Protein AF-A0A1I0CNX0-F1 (afdb_monomer)

Solvent-accessible surface area (backbone atoms only — not comparable to full-atom values): 5399 Å² total; per-residue (Å²): 133,87,77,92,63,84,70,52,62,67,57,51,38,56,54,51,50,54,43,48,54,50,20,65,74,37,65,91,50,22,66,67,36,56,69,67,53,70,44,52,74,89,47,98,73,54,70,66,62,52,50,52,50,53,50,44,53,51,18,59,75,71,67,35,65,66,59,38,51,52,54,48,54,53,50,42,54,51,42,59,79,46,44,95,48,40,46,65,85,87,111

Structure (mmCIF, N/CA/C/O backbone):
data_AF-A0A1I0CNX0-F1
#
_entry.id   AF-A0A1I0CNX0-F1
#
loop_
_atom_site.group_PDB
_atom_site.id
_atom_site.type_symbol
_atom_site.label_atom_id
_atom_site.label_alt_id
_atom_site.label_comp_id
_atom_site.label_asym_id
_atom_site.label_entity_id
_atom_site.label_seq_id
_atom_site.pdbx_PDB_ins_code
_atom_site.Cartn_x
_atom_site.Cartn_y
_atom_site.Cartn_z
_atom_site.occupancy
_atom_site.B_iso_or_equiv
_atom_site.auth_seq_id
_atom_site.auth_comp_id
_atom_site.auth_asym_id
_atom_site.auth_atom_id
_atom_site.pdbx_PDB_model_num
ATOM 1 N N . MET A 1 1 ? -11.815 -2.398 -23.395 1.00 41.84 1 MET A N 1
ATOM 2 C CA . MET A 1 1 ? -12.637 -3.048 -22.358 1.00 41.84 1 MET A CA 1
ATOM 3 C C . MET A 1 1 ? -12.677 -2.047 -21.218 1.00 41.84 1 MET A C 1
ATOM 5 O O . MET A 1 1 ? -11.659 -1.870 -20.564 1.00 41.84 1 MET A O 1
ATOM 9 N N . GLU A 1 2 ? -13.752 -1.259 -21.147 1.00 43.34 2 GLU A N 1
ATOM 10 C CA . GLU A 1 2 ? -13.908 -0.145 -20.199 1.00 43.34 2 GLU A CA 1
ATOM 11 C C . GLU A 1 2 ? -13.861 -0.666 -18.762 1.00 43.34 2 GLU A C 1
ATOM 13 O O . GLU A 1 2 ? -14.667 -1.510 -18.368 1.00 43.34 2 GLU A O 1
ATOM 18 N N . ARG A 1 3 ? -12.944 -0.125 -17.961 1.00 51.09 3 ARG A N 1
ATOM 19 C CA . ARG A 1 3 ? -13.197 0.063 -16.534 1.00 51.09 3 ARG A CA 1
ATOM 20 C C . ARG A 1 3 ? -13.277 1.562 -16.283 1.00 51.09 3 ARG A C 1
ATOM 22 O O . ARG A 1 3 ? -12.386 2.138 -15.679 1.00 51.09 3 ARG A O 1
ATOM 29 N N . ASP A 1 4 ? -14.373 2.166 -16.730 1.00 55.09 4 ASP A N 1
ATOM 30 C CA . ASP A 1 4 ? -14.756 3.549 -16.400 1.00 55.09 4 ASP A CA 1
ATOM 31 C C . ASP A 1 4 ? -15.338 3.640 -14.980 1.00 55.09 4 ASP A C 1
ATOM 33 O O . ASP A 1 4 ? -16.337 4.312 -14.725 1.00 55.09 4 ASP A O 1
ATOM 37 N N . LYS A 1 5 ? -14.766 2.894 -14.031 1.00 68.56 5 LYS A N 1
ATOM 38 C CA . LYS A 1 5 ? -15.201 2.940 -12.642 1.00 68.56 5 LYS A CA 1
ATOM 39 C C . LYS A 1 5 ? -14.000 3.219 -11.764 1.00 68.56 5 LYS A C 1
ATOM 41 O O . LYS A 1 5 ? -13.213 2.320 -11.476 1.00 68.56 5 LYS A O 1
ATOM 46 N N . GLU A 1 6 ? -13.899 4.476 -11.349 1.00 81.38 6 GLU A N 1
ATOM 47 C CA . GLU A 1 6 ? -13.028 4.871 -10.253 1.00 81.38 6 GLU A CA 1
ATOM 48 C C . GLU A 1 6 ? -13.390 4.040 -9.018 1.00 81.38 6 GLU A C 1
ATOM 50 O O . GLU A 1 6 ? -14.557 3.932 -8.620 1.00 81.38 6 GLU A O 1
ATOM 55 N N . LEU A 1 7 ? -12.375 3.411 -8.439 1.00 88.81 7 LEU A N 1
ATOM 56 C CA . LEU A 1 7 ? -12.480 2.724 -7.171 1.00 88.81 7 LEU A CA 1
ATOM 57 C C . LEU A 1 7 ? -12.752 3.749 -6.079 1.00 88.81 7 LEU A C 1
ATOM 59 O O . LEU A 1 7 ? -12.165 4.835 -6.015 1.00 88.81 7 LEU A O 1
ATOM 63 N N . THR A 1 8 ? -13.620 3.362 -5.160 1.00 93.38 8 THR A N 1
ATOM 64 C CA . THR A 1 8 ? -13.794 4.089 -3.915 1.00 93.38 8 THR A CA 1
ATOM 65 C C . THR A 1 8 ? -12.518 3.997 -3.082 1.00 93.38 8 THR A C 1
ATOM 67 O O . THR A 1 8 ? -11.766 3.018 -3.125 1.00 93.38 8 THR A O 1
ATOM 70 N N . LYS A 1 9 ? -12.296 5.005 -2.237 1.00 94.25 9 LYS A N 1
ATOM 71 C CA . LYS A 1 9 ? -11.178 5.003 -1.289 1.00 94.25 9 LYS A CA 1
ATOM 72 C C . LYS A 1 9 ? -11.170 3.759 -0.391 1.00 94.25 9 LYS A C 1
ATOM 74 O O . LYS A 1 9 ? -10.100 3.275 -0.038 1.00 94.25 9 LYS A O 1
ATOM 79 N N . GLU A 1 10 ? -12.343 3.227 -0.041 1.00 94.12 10 GLU A N 1
ATOM 80 C CA . GLU A 1 10 ? -12.458 2.023 0.790 1.00 94.12 10 GLU A CA 1
ATOM 81 C C . GLU A 1 10 ? -12.047 0.747 0.031 1.00 94.12 10 GLU A C 1
ATOM 83 O O . GLU A 1 10 ? -11.380 -0.106 0.612 1.00 94.12 10 GLU A O 1
ATOM 88 N N . GLU A 1 11 ? -12.350 0.633 -1.267 1.00 93.25 11 GLU A N 1
ATOM 89 C CA . GLU A 1 11 ? -11.873 -0.481 -2.107 1.00 93.25 11 GLU A CA 1
ATOM 90 C C . GLU A 1 11 ? -10.341 -0.463 -2.234 1.00 93.25 11 GLU A C 1
ATOM 92 O O . GLU A 1 11 ? -9.682 -1.476 -1.983 1.00 93.25 11 GLU A O 1
ATOM 97 N N . ILE A 1 12 ? -9.755 0.708 -2.520 1.00 93.56 12 ILE A N 1
ATOM 98 C CA . ILE A 1 12 ? -8.291 0.891 -2.560 1.00 93.56 12 ILE A CA 1
ATOM 99 C C . ILE A 1 12 ? -7.684 0.524 -1.207 1.00 93.56 12 ILE A C 1
ATOM 101 O O . ILE A 1 12 ? -6.708 -0.224 -1.126 1.00 93.56 12 ILE A O 1
ATOM 105 N N . LYS A 1 13 ? -8.282 1.016 -0.124 1.00 94.94 13 LYS A N 1
ATOM 106 C CA . LYS A 1 13 ? -7.841 0.741 1.238 1.00 94.94 13 LYS A CA 1
ATOM 107 C C . LYS A 1 13 ? -7.815 -0.754 1.541 1.00 94.94 13 LYS A C 1
ATOM 109 O O . LYS A 1 13 ? -6.790 -1.246 2.010 1.00 94.94 13 LYS A O 1
ATOM 114 N N . GLN A 1 14 ? -8.893 -1.487 1.263 1.00 93.00 14 GLN A N 1
ATOM 115 C CA . GLN A 1 14 ? -8.959 -2.932 1.508 1.00 93.00 14 GLN A CA 1
ATOM 116 C C . GLN A 1 14 ? -7.866 -3.690 0.749 1.00 93.00 14 GLN A C 1
ATOM 118 O O . GLN A 1 14 ? -7.173 -4.527 1.338 1.00 93.00 14 GLN A O 1
ATOM 123 N N . TYR A 1 15 ? -7.658 -3.345 -0.522 1.00 90.94 15 TYR A N 1
ATOM 124 C CA . TYR A 1 15 ? -6.620 -3.950 -1.348 1.00 90.94 15 TYR A CA 1
ATOM 125 C C . TYR A 1 15 ? -5.205 -3.677 -0.810 1.00 90.94 15 TYR A C 1
ATOM 127 O O . TYR A 1 15 ? -4.428 -4.609 -0.569 1.00 90.94 15 TYR A O 1
ATOM 135 N N . ILE A 1 16 ? -4.880 -2.408 -0.543 1.00 93.69 16 ILE A N 1
ATOM 136 C CA . ILE A 1 16 ? -3.563 -2.001 -0.037 1.00 93.69 16 ILE A CA 1
ATOM 137 C C . ILE A 1 16 ? -3.285 -2.614 1.340 1.00 93.69 16 ILE A C 1
ATOM 139 O O . ILE A 1 16 ? -2.191 -3.138 1.566 1.00 93.69 16 ILE A O 1
AT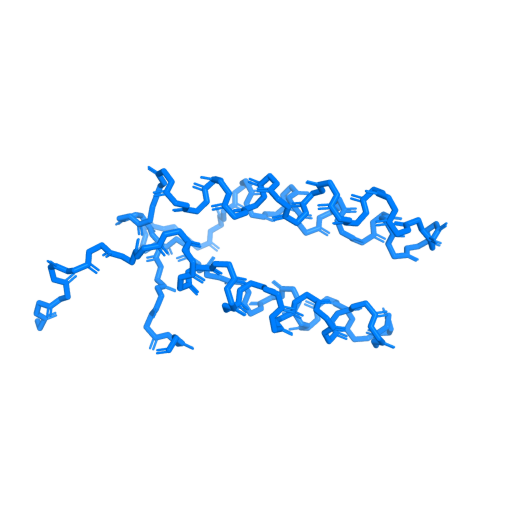OM 143 N N . TYR A 1 17 ? -4.269 -2.646 2.243 1.00 93.19 17 TYR A N 1
ATOM 144 C CA . TYR A 1 17 ? -4.110 -3.299 3.544 1.00 93.19 17 TYR A CA 1
ATOM 145 C C . TYR A 1 17 ? -3.797 -4.792 3.425 1.00 93.19 17 TYR A C 1
ATOM 147 O O . TYR A 1 17 ? -2.975 -5.292 4.196 1.00 93.19 17 TYR A O 1
ATOM 155 N N . GLY A 1 18 ? -4.410 -5.499 2.471 1.00 89.94 18 GLY A N 1
ATOM 156 C CA . GLY A 1 18 ? -4.107 -6.905 2.203 1.00 89.94 18 GLY A CA 1
ATOM 157 C C . GLY A 1 18 ? -2.631 -7.115 1.860 1.00 89.94 18 GLY A C 1
ATOM 158 O O . GLY A 1 18 ? -1.933 -7.873 2.537 1.00 89.94 18 GLY A O 1
ATOM 159 N N . LEU A 1 19 ? -2.132 -6.370 0.871 1.00 89.62 19 LEU A N 1
ATOM 160 C CA . LEU A 1 19 ? -0.739 -6.456 0.417 1.00 89.62 19 LEU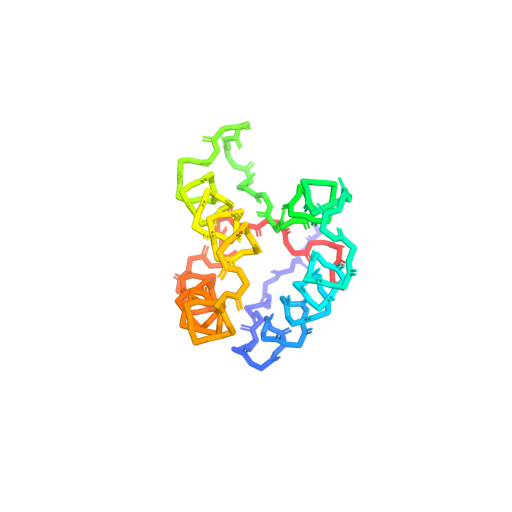 A CA 1
ATOM 161 C C . LEU A 1 19 ? 0.270 -6.086 1.512 1.00 89.62 19 LEU A C 1
ATOM 163 O O . LEU A 1 19 ? 1.280 -6.771 1.713 1.00 89.62 19 LEU A O 1
ATOM 167 N N . LEU A 1 20 ? 0.002 -4.998 2.232 1.00 92.62 20 LEU A N 1
ATOM 168 C CA . LEU A 1 20 ? 0.910 -4.473 3.247 1.00 92.62 20 LEU A CA 1
ATOM 169 C C . LEU A 1 20 ? 0.927 -5.340 4.514 1.00 92.62 20 LEU A C 1
ATOM 171 O O . LEU A 1 20 ? 1.984 -5.563 5.110 1.00 92.62 20 LEU A O 1
ATOM 175 N N . LYS A 1 21 ? -0.206 -5.934 4.901 1.00 91.19 21 LYS A N 1
ATOM 176 C CA . LYS A 1 21 ? -0.257 -6.886 6.022 1.00 91.19 21 LYS A CA 1
ATOM 177 C C . LYS A 1 21 ? 0.704 -8.058 5.816 1.00 91.19 21 LYS A C 1
ATOM 179 O O . LYS A 1 21 ? 1.378 -8.462 6.769 1.00 91.19 21 LYS A O 1
ATOM 184 N N . ASP A 1 22 ? 0.802 -8.570 4.593 1.00 87.75 22 ASP A N 1
ATOM 185 C CA . ASP A 1 22 ? 1.724 -9.655 4.256 1.00 87.75 22 ASP A CA 1
ATOM 186 C C . ASP A 1 22 ? 3.183 -9.190 4.261 1.00 87.75 22 ASP A C 1
ATOM 188 O O . ASP A 1 22 ? 4.043 -9.875 4.822 1.00 87.75 22 ASP A O 1
ATOM 192 N N . ALA A 1 23 ? 3.457 -7.991 3.734 1.00 91.38 23 ALA A N 1
ATOM 193 C CA . ALA A 1 23 ? 4.795 -7.399 3.760 1.00 91.38 23 ALA A CA 1
ATOM 194 C C . ALA A 1 23 ? 5.315 -7.190 5.194 1.00 91.38 23 ALA A C 1
ATOM 196 O O . ALA A 1 23 ? 6.491 -7.428 5.472 1.00 91.38 23 ALA A O 1
ATOM 197 N N . TRP A 1 24 ? 4.445 -6.771 6.119 1.00 92.69 24 TRP A N 1
ATOM 198 C CA . TRP A 1 24 ? 4.803 -6.604 7.528 1.00 92.69 24 TRP A CA 1
ATOM 199 C C . TRP A 1 24 ? 5.070 -7.941 8.231 1.00 92.69 24 TRP A C 1
ATOM 201 O O . TRP A 1 24 ? 6.029 -8.062 8.995 1.00 92.69 24 TRP A O 1
ATOM 211 N N . LYS A 1 25 ? 4.228 -8.954 7.985 1.00 90.38 25 LYS A N 1
ATOM 212 C CA . LYS A 1 25 ? 4.372 -10.285 8.596 1.00 90.38 25 LYS A CA 1
ATOM 213 C C . LYS A 1 25 ? 5.608 -11.028 8.099 1.00 90.38 25 LYS A C 1
ATOM 215 O O . LYS A 1 25 ? 6.248 -11.721 8.885 1.00 90.38 25 LYS A O 1
ATOM 220 N N . ASN A 1 26 ? 5.934 -10.895 6.815 1.00 85.94 26 ASN A N 1
ATOM 221 C CA . ASN A 1 26 ? 7.059 -11.575 6.190 1.00 85.94 26 ASN A CA 1
ATOM 222 C C . ASN A 1 26 ? 8.135 -10.568 5.770 1.00 85.94 26 ASN A C 1
ATOM 224 O O . ASN A 1 26 ? 8.313 -10.277 4.589 1.00 85.94 26 ASN A O 1
ATOM 228 N N . SER A 1 27 ? 8.875 -10.047 6.752 1.00 82.12 27 SER A N 1
ATOM 229 C CA . SER A 1 27 ? 9.916 -9.037 6.521 1.00 82.12 27 SER A CA 1
ATOM 230 C C . SER A 1 27 ? 11.021 -9.499 5.562 1.00 82.12 27 SER A C 1
ATOM 232 O O . SER A 1 27 ? 11.580 -8.671 4.845 1.00 82.12 27 SER A O 1
ATOM 234 N N . TYR A 1 28 ? 11.301 -10.807 5.502 1.00 83.50 28 TYR A N 1
ATOM 235 C CA . TYR A 1 28 ? 12.251 -11.400 4.557 1.00 83.50 28 TYR A CA 1
ATOM 236 C C . TYR A 1 28 ? 11.757 -11.285 3.104 1.00 83.50 28 TYR A C 1
ATOM 238 O O . TYR A 1 28 ? 12.525 -10.918 2.218 1.00 83.50 28 TYR A O 1
ATOM 246 N N . ASN A 1 29 ? 10.452 -11.479 2.873 1.00 85.44 29 ASN A N 1
ATOM 247 C CA . ASN A 1 29 ? 9.818 -11.355 1.555 1.00 85.44 29 ASN A CA 1
ATOM 248 C C . ASN A 1 29 ? 9.116 -10.009 1.323 1.00 85.44 29 ASN A C 1
ATOM 250 O O . ASN A 1 29 ? 8.399 -9.859 0.332 1.00 85.44 29 ASN A O 1
ATOM 254 N N . ALA A 1 30 ? 9.340 -9.007 2.179 1.00 87.81 30 ALA A N 1
ATOM 255 C CA . ALA A 1 30 ? 8.653 -7.720 2.094 1.00 87.81 30 ALA A CA 1
ATOM 256 C C . ALA A 1 30 ? 8.803 -7.067 0.713 1.00 87.81 30 ALA A C 1
ATOM 258 O O . ALA A 1 30 ? 7.839 -6.523 0.187 1.00 87.81 30 ALA A O 1
ATOM 259 N N . SER A 1 31 ? 9.979 -7.176 0.084 1.00 86.12 31 SER A N 1
ATOM 260 C CA . SER A 1 31 ? 10.194 -6.686 -1.286 1.00 86.12 31 SER A CA 1
ATOM 261 C C . SER A 1 31 ? 9.255 -7.348 -2.297 1.00 86.12 31 SER A C 1
ATOM 263 O O . SER A 1 31 ? 8.696 -6.661 -3.141 1.00 86.12 31 SER A O 1
ATOM 265 N N . SER A 1 32 ? 9.043 -8.664 -2.201 1.00 87.12 32 SER A N 1
ATOM 266 C CA . SER A 1 32 ? 8.143 -9.378 -3.111 1.00 87.12 32 SER A CA 1
ATOM 267 C C . SER A 1 32 ? 6.683 -8.989 -2.896 1.00 87.12 32 SER A C 1
ATOM 269 O O . SER A 1 32 ? 5.942 -8.925 -3.871 1.00 87.12 32 SER A O 1
ATOM 271 N N . CYS A 1 33 ? 6.268 -8.731 -1.652 1.00 86.81 33 CYS A N 1
ATOM 272 C CA . CYS A 1 33 ? 4.924 -8.232 -1.353 1.00 86.81 33 CYS A CA 1
ATOM 273 C C . CYS A 1 33 ? 4.732 -6.805 -1.885 1.00 86.81 33 CYS A C 1
ATOM 275 O O . CYS A 1 33 ? 3.736 -6.521 -2.537 1.00 86.81 33 CYS A O 1
ATOM 277 N N . LEU A 1 34 ? 5.714 -5.928 -1.666 1.00 88.44 34 LEU A N 1
ATOM 278 C CA . LEU A 1 34 ? 5.679 -4.531 -2.100 1.00 88.44 34 LEU A CA 1
ATOM 279 C C . LEU A 1 34 ? 5.753 -4.372 -3.628 1.00 88.44 34 LEU A C 1
ATOM 281 O O . LEU A 1 34 ? 5.186 -3.431 -4.167 1.00 88.44 34 LEU A O 1
ATOM 285 N N . ASN A 1 35 ? 6.370 -5.314 -4.345 1.00 86.31 35 ASN A N 1
ATOM 286 C CA . ASN A 1 35 ? 6.378 -5.327 -5.814 1.00 86.31 35 ASN A CA 1
ATOM 287 C C . ASN A 1 35 ? 5.002 -5.625 -6.443 1.00 86.31 35 ASN A C 1
ATOM 289 O O . ASN A 1 35 ? 4.863 -5.511 -7.659 1.00 86.31 35 ASN A O 1
ATOM 293 N N . LYS A 1 36 ? 4.008 -6.032 -5.640 1.00 88.50 36 LYS A N 1
ATOM 294 C CA . LYS A 1 36 ? 2.616 -6.242 -6.077 1.00 88.50 36 LYS A CA 1
ATOM 295 C C . LYS A 1 36 ? 1.757 -4.982 -5.969 1.00 88.50 36 LYS A C 1
ATOM 297 O O . LYS A 1 36 ? 0.568 -5.037 -6.272 1.00 88.50 36 LYS A O 1
ATOM 302 N N . LEU A 1 37 ? 2.327 -3.874 -5.493 1.00 91.69 37 LEU A N 1
ATOM 303 C CA . LEU A 1 37 ? 1.634 -2.594 -5.512 1.00 91.69 37 LEU A CA 1
ATOM 304 C C . LEU A 1 37 ? 1.208 -2.243 -6.954 1.00 91.69 37 LEU A C 1
ATOM 306 O O . LEU A 1 37 ? 1.936 -2.600 -7.888 1.00 91.69 37 LEU A O 1
ATOM 310 N N . PRO A 1 38 ? 0.045 -1.584 -7.130 1.00 91.06 38 PRO A N 1
ATOM 311 C CA . PRO A 1 38 ? -0.420 -1.113 -8.429 1.00 91.06 38 PRO A CA 1
ATOM 312 C C . PRO A 1 38 ? 0.690 -0.381 -9.177 1.00 91.06 38 PRO A C 1
ATOM 314 O O . PRO A 1 38 ? 1.415 0.430 -8.600 1.00 91.06 38 PRO A O 1
ATOM 317 N N . LYS A 1 39 ? 0.846 -0.701 -10.458 1.00 86.81 39 LYS A N 1
ATOM 318 C CA . LYS A 1 39 ? 1.879 -0.104 -11.306 1.00 86.81 39 LYS A CA 1
ATOM 319 C C . LYS A 1 39 ? 1.271 0.976 -12.171 1.00 86.81 39 LYS A C 1
ATOM 321 O O . LYS A 1 39 ? 0.097 0.882 -12.514 1.00 86.81 39 LYS A O 1
ATOM 326 N N . ARG A 1 40 ? 2.068 1.971 -12.541 1.00 87.69 40 ARG A N 1
ATOM 327 C CA . ARG A 1 40 ? 1.646 2.951 -13.533 1.00 87.69 40 ARG A CA 1
ATOM 328 C C . ARG A 1 40 ? 1.366 2.290 -14.879 1.00 87.69 40 ARG A C 1
ATOM 330 O O . ARG A 1 40 ? 2.054 1.348 -15.266 1.00 87.69 40 ARG A O 1
ATOM 337 N N . ASN A 1 41 ? 0.352 2.792 -15.574 1.00 82.00 41 ASN A N 1
ATOM 338 C CA . ASN A 1 41 ? -0.069 2.298 -16.887 1.00 82.00 41 ASN A CA 1
ATOM 339 C C . ASN A 1 41 ? 0.859 2.768 -18.021 1.00 82.00 41 ASN A C 1
ATOM 341 O O . ASN A 1 41 ? 0.915 2.146 -19.077 1.00 82.00 41 ASN A O 1
ATOM 345 N N . ASP A 1 42 ? 1.541 3.892 -17.817 1.00 80.62 42 ASP A N 1
ATOM 346 C CA . ASP A 1 42 ? 2.288 4.654 -18.819 1.00 80.62 42 ASP A CA 1
ATOM 347 C C . ASP A 1 42 ? 3.815 4.558 -18.664 1.00 80.62 42 ASP A C 1
ATOM 349 O O . ASP A 1 42 ? 4.541 4.975 -19.566 1.00 80.62 42 ASP A O 1
ATOM 353 N N . GLU A 1 43 ? 4.318 4.006 -17.554 1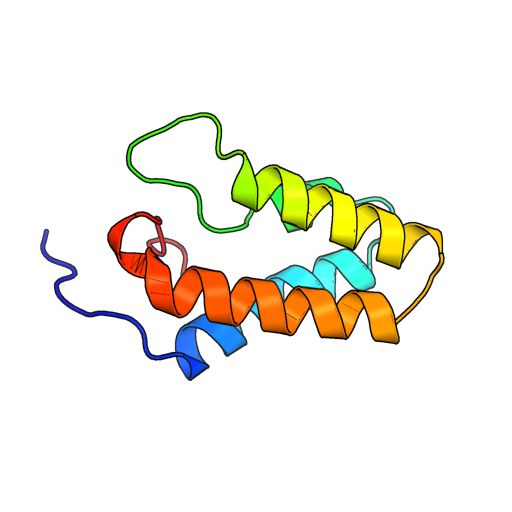.00 79.19 43 GLU A N 1
ATOM 354 C CA . GLU A 1 43 ? 5.751 3.961 -17.251 1.00 79.19 43 GLU A CA 1
ATOM 355 C C . GLU A 1 43 ? 6.179 2.659 -16.556 1.00 79.19 43 GLU A C 1
ATOM 357 O O . GLU A 1 43 ? 5.555 2.197 -15.601 1.00 79.19 43 GLU A O 1
ATOM 362 N N . ASP A 1 44 ? 7.330 2.119 -16.971 1.00 75.94 44 ASP A N 1
ATOM 363 C CA . ASP A 1 44 ? 7.963 0.960 -16.324 1.00 75.94 44 ASP A CA 1
ATOM 364 C C . ASP A 1 44 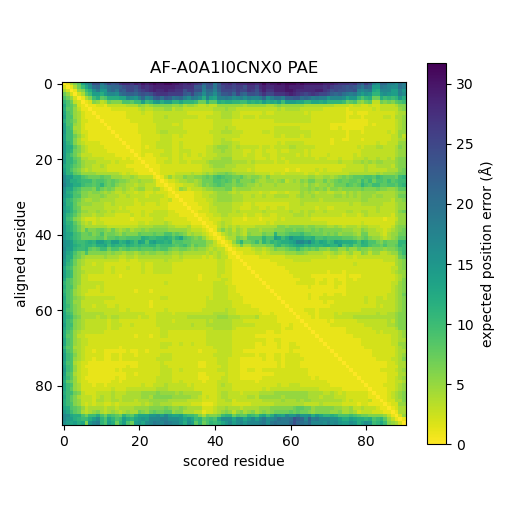? 8.569 1.295 -14.948 1.00 75.94 44 ASP A C 1
ATOM 366 O O . ASP A 1 44 ? 8.810 0.402 -14.128 1.00 75.94 44 ASP A O 1
ATOM 370 N N . TYR A 1 45 ? 8.852 2.578 -14.692 1.00 81.88 45 TYR A N 1
ATOM 371 C CA . TYR A 1 45 ? 9.525 3.042 -13.482 1.00 81.88 45 TYR A CA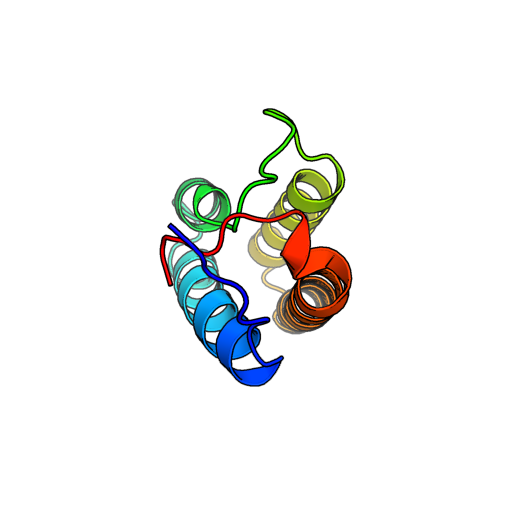 1
ATOM 372 C C . TYR A 1 45 ? 8.757 4.160 -12.785 1.00 81.88 45 TYR A C 1
ATOM 374 O O . TYR A 1 45 ? 8.862 5.331 -13.137 1.00 81.88 45 TYR A O 1
ATOM 382 N N . ASP A 1 46 ? 8.070 3.793 -11.710 1.00 89.31 46 ASP A N 1
ATOM 383 C CA . ASP A 1 46 ? 7.300 4.727 -10.905 1.00 89.31 46 ASP A CA 1
ATOM 384 C C . ASP A 1 46 ? 8.096 5.240 -9.696 1.00 89.31 46 ASP A C 1
ATOM 386 O O . ASP A 1 46 ? 8.308 4.529 -8.707 1.00 89.31 46 ASP A O 1
ATOM 390 N N . ARG A 1 47 ? 8.547 6.498 -9.764 1.00 90.62 47 ARG A N 1
ATOM 391 C CA . ARG A 1 47 ? 9.335 7.128 -8.690 1.00 90.62 47 ARG A CA 1
ATOM 392 C C . ARG A 1 47 ? 8.579 7.227 -7.369 1.00 90.62 47 ARG A C 1
ATOM 394 O O . ARG A 1 47 ? 9.201 7.036 -6.321 1.00 90.62 47 ARG A O 1
ATOM 401 N N . GLU A 1 48 ? 7.284 7.516 -7.411 1.00 92.94 48 GLU A N 1
ATOM 402 C CA . GLU A 1 48 ? 6.478 7.725 -6.208 1.00 92.94 48 GLU A C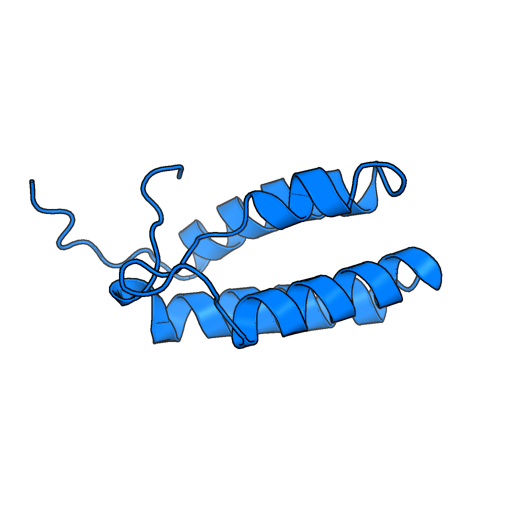A 1
ATOM 403 C C . GLU A 1 48 ? 6.240 6.392 -5.504 1.00 92.94 48 GLU A C 1
ATOM 405 O O . GLU A 1 48 ? 6.501 6.252 -4.305 1.00 92.94 48 GLU A O 1
ATOM 410 N N . ILE A 1 49 ? 5.882 5.351 -6.260 1.00 93.12 49 ILE A N 1
ATOM 411 C CA . ILE A 1 49 ? 5.728 4.011 -5.687 1.00 93.12 49 ILE A CA 1
ATOM 412 C C . ILE A 1 49 ? 7.059 3.482 -5.154 1.00 93.12 49 ILE A C 1
ATOM 414 O O . ILE A 1 49 ? 7.104 2.932 -4.051 1.00 93.12 49 ILE A O 1
ATOM 418 N N . VAL A 1 50 ? 8.175 3.709 -5.853 1.00 92.00 50 VAL A N 1
ATOM 419 C CA . VAL A 1 50 ? 9.509 3.357 -5.340 1.00 92.00 50 VAL A CA 1
ATOM 420 C C . VAL A 1 50 ? 9.809 4.073 -4.018 1.00 92.00 50 VAL A C 1
ATOM 422 O O . VAL A 1 50 ? 10.336 3.444 -3.091 1.00 92.00 50 VAL A O 1
ATOM 425 N N . TRP A 1 51 ? 9.445 5.351 -3.885 1.00 94.50 51 TRP A N 1
ATOM 426 C CA . TRP A 1 51 ? 9.595 6.095 -2.635 1.00 94.50 51 TRP A CA 1
ATOM 427 C C . TRP A 1 51 ? 8.790 5.456 -1.498 1.00 94.50 51 TRP A C 1
ATOM 429 O O . TRP A 1 51 ? 9.365 5.160 -0.443 1.00 94.50 51 TRP A O 1
ATOM 439 N N . PHE A 1 52 ? 7.513 5.128 -1.724 1.00 95.56 52 PHE A N 1
ATOM 440 C CA . PHE A 1 52 ? 6.685 4.412 -0.747 1.00 95.56 52 PHE A CA 1
ATOM 441 C C . PHE A 1 52 ? 7.302 3.068 -0.345 1.00 95.56 52 PHE A C 1
ATOM 443 O O . PHE A 1 52 ? 7.430 2.763 0.845 1.00 95.56 52 PHE A O 1
ATOM 450 N N . VAL A 1 53 ? 7.784 2.283 -1.312 1.00 94.25 53 VAL A N 1
ATOM 451 C CA . VAL A 1 53 ? 8.468 1.007 -1.048 1.00 94.25 53 VAL A CA 1
ATOM 452 C C . VAL A 1 53 ? 9.687 1.203 -0.140 1.00 94.25 53 VAL A C 1
ATOM 454 O O . VAL A 1 53 ? 9.882 0.429 0.804 1.00 94.25 53 VAL A O 1
ATOM 457 N N . MET A 1 54 ? 10.500 2.241 -0.363 1.00 94.25 54 MET A N 1
ATOM 458 C CA . MET A 1 54 ? 11.635 2.557 0.515 1.00 94.25 54 MET A CA 1
ATOM 459 C C . MET A 1 54 ? 11.185 2.920 1.937 1.00 94.25 54 MET A C 1
ATOM 461 O O . MET A 1 54 ? 11.811 2.481 2.910 1.00 94.25 54 MET A O 1
ATOM 465 N N . LYS A 1 55 ? 10.090 3.675 2.080 1.00 95.75 55 LYS A N 1
ATOM 466 C CA . LYS A 1 55 ? 9.515 4.029 3.386 1.00 95.75 55 LYS A CA 1
ATOM 467 C C . LYS A 1 55 ? 9.014 2.806 4.149 1.00 95.75 55 LYS A C 1
ATOM 469 O O . LYS A 1 55 ? 9.381 2.636 5.315 1.00 95.75 55 LYS A O 1
ATOM 474 N N . PHE A 1 56 ? 8.283 1.902 3.496 1.00 96.06 56 PHE A N 1
ATOM 475 C CA . PHE A 1 56 ? 7.839 0.652 4.119 1.00 96.06 56 PHE A CA 1
ATOM 476 C C . PHE A 1 56 ? 9.011 -0.237 4.525 1.00 96.06 56 PHE A C 1
ATOM 478 O O . PHE A 1 56 ? 9.038 -0.738 5.650 1.00 96.06 56 PHE A O 1
ATOM 485 N N . LYS A 1 57 ? 10.030 -0.382 3.668 1.00 93.44 57 LYS A N 1
ATOM 486 C CA . LYS A 1 57 ? 11.255 -1.127 4.010 1.00 93.44 57 LYS A CA 1
ATOM 487 C C . LYS A 1 57 ? 11.946 -0.546 5.240 1.00 93.44 57 LYS A C 1
ATOM 489 O O . LYS A 1 57 ? 12.361 -1.299 6.122 1.00 93.44 57 LYS A O 1
ATOM 494 N N . ARG A 1 58 ? 12.037 0.786 5.341 1.00 94.19 58 ARG A N 1
ATOM 495 C CA . ARG A 1 58 ? 12.576 1.457 6.532 1.00 94.19 58 ARG A CA 1
ATOM 496 C C . ARG A 1 58 ? 11.728 1.160 7.767 1.00 94.19 58 ARG A C 1
ATOM 498 O O . ARG A 1 58 ? 12.295 0.780 8.786 1.00 94.19 58 ARG A O 1
ATOM 505 N N . ALA A 1 59 ? 10.406 1.299 7.675 1.00 95.88 59 ALA A N 1
ATOM 506 C CA . ALA A 1 59 ? 9.477 1.049 8.776 1.00 95.88 59 ALA A CA 1
ATOM 507 C C . ALA A 1 59 ? 9.558 -0.396 9.298 1.00 95.88 59 ALA A C 1
ATOM 509 O O . ALA A 1 59 ? 9.639 -0.605 10.508 1.00 95.88 59 ALA A O 1
ATOM 510 N N . ILE A 1 60 ? 9.624 -1.376 8.390 1.00 93.88 60 ILE A N 1
ATOM 511 C CA . ILE A 1 60 ? 9.826 -2.798 8.705 1.00 93.88 60 ILE A CA 1
ATOM 512 C C . ILE A 1 60 ? 11.183 -3.007 9.388 1.00 93.88 60 ILE A C 1
ATOM 514 O O . ILE A 1 60 ? 11.250 -3.644 10.439 1.00 93.88 60 ILE A O 1
ATOM 518 N N . ARG A 1 61 ? 12.264 -2.429 8.842 1.00 93.62 61 ARG A N 1
ATOM 519 C CA . ARG A 1 61 ? 13.623 -2.559 9.396 1.00 93.62 61 ARG A CA 1
ATOM 520 C C . ARG A 1 61 ? 13.721 -2.047 10.832 1.00 93.62 61 ARG A C 1
ATOM 522 O O . ARG A 1 61 ? 14.362 -2.689 11.657 1.00 93.62 61 ARG A O 1
ATOM 529 N N . VAL A 1 62 ? 13.089 -0.913 11.133 1.00 95.38 62 VAL A N 1
ATOM 530 C CA . VAL A 1 62 ? 13.073 -0.332 12.489 1.00 95.38 62 VAL A CA 1
ATOM 531 C C . VAL A 1 62 ? 11.909 -0.841 13.346 1.00 95.38 62 VAL A C 1
ATOM 533 O O . VAL A 1 62 ? 11.734 -0.379 14.469 1.00 95.38 62 VAL A O 1
ATOM 536 N N . LYS A 1 63 ? 11.101 -1.775 12.823 1.00 94.62 63 LYS A N 1
ATOM 537 C CA . LYS A 1 63 ? 9.914 -2.352 13.474 1.00 94.62 63 LYS A CA 1
ATOM 538 C C . LYS A 1 63 ? 8.927 -1.302 14.010 1.00 94.62 63 LYS A C 1
ATOM 540 O O . LYS A 1 63 ? 8.250 -1.533 15.011 1.00 94.62 63 LYS A O 1
ATOM 545 N N . SER A 1 64 ? 8.790 -0.165 13.325 1.00 96.81 64 SER A N 1
ATOM 546 C CA . SER A 1 64 ? 7.867 0.901 13.732 1.00 96.81 64 SER A CA 1
ATOM 547 C C . SER A 1 64 ? 6.505 0.748 13.064 1.00 96.81 64 SER A C 1
ATOM 549 O O . SER A 1 64 ? 6.332 1.077 11.891 1.00 96.81 64 SER A O 1
ATOM 551 N N . LYS A 1 65 ? 5.517 0.297 13.845 1.00 94.31 65 LYS A N 1
ATOM 552 C CA . LYS A 1 65 ? 4.115 0.216 13.408 1.00 94.31 65 LYS A CA 1
ATOM 553 C C . LYS A 1 65 ? 3.515 1.591 13.107 1.00 94.31 65 LYS A C 1
ATOM 555 O O . LYS A 1 65 ? 2.692 1.692 12.211 1.00 94.31 65 LYS A O 1
ATOM 560 N N . ILE A 1 66 ? 3.947 2.632 13.825 1.00 96.69 66 ILE A N 1
ATOM 561 C CA . ILE A 1 66 ? 3.456 4.005 13.632 1.00 96.69 66 ILE A CA 1
ATOM 562 C C . ILE A 1 66 ? 3.883 4.524 12.257 1.00 96.69 66 ILE A C 1
ATOM 564 O O . ILE A 1 66 ? 3.043 4.975 11.489 1.00 96.69 66 ILE A O 1
ATOM 568 N N . ILE A 1 67 ? 5.171 4.390 11.916 1.00 95.56 67 ILE A N 1
ATOM 569 C CA . ILE A 1 67 ? 5.689 4.812 10.605 1.00 95.56 67 ILE A CA 1
ATOM 570 C C . ILE A 1 67 ? 5.043 3.978 9.489 1.00 95.56 67 ILE A C 1
ATOM 572 O O . ILE A 1 67 ? 4.701 4.508 8.437 1.00 95.56 67 ILE A O 1
ATOM 576 N N . TYR A 1 68 ? 4.846 2.678 9.725 1.00 95.62 68 TYR A N 1
ATOM 577 C CA . TYR A 1 68 ? 4.205 1.794 8.756 1.00 95.62 68 TYR A CA 1
ATOM 578 C C . TYR A 1 68 ? 2.748 2.189 8.475 1.00 95.62 68 TYR A C 1
ATOM 580 O O . TYR A 1 68 ? 2.355 2.294 7.317 1.00 95.62 68 TYR A O 1
ATOM 588 N N . ALA A 1 69 ? 1.963 2.442 9.526 1.00 95.75 69 ALA A N 1
ATOM 589 C CA . ALA A 1 69 ? 0.570 2.865 9.407 1.00 95.75 69 ALA A CA 1
ATOM 590 C C . ALA A 1 69 ? 0.452 4.245 8.744 1.00 95.75 69 ALA A C 1
ATOM 592 O O . ALA A 1 69 ? -0.358 4.414 7.843 1.00 95.75 69 ALA A O 1
ATOM 593 N N . PHE A 1 70 ? 1.315 5.194 9.120 1.00 96.88 70 PHE A N 1
ATOM 594 C CA . PHE A 1 70 ? 1.354 6.524 8.512 1.00 96.88 70 PHE A CA 1
ATOM 595 C C . PHE A 1 70 ? 1.546 6.454 6.989 1.00 96.88 70 PHE A C 1
ATOM 597 O O . PHE A 1 70 ? 0.723 6.970 6.240 1.00 96.88 70 PHE A O 1
ATOM 604 N N . HIS A 1 71 ? 2.566 5.730 6.521 1.00 97.06 71 HIS A N 1
ATOM 605 C CA . HIS A 1 71 ? 2.807 5.585 5.081 1.00 97.06 71 HIS A CA 1
ATOM 606 C C . HIS A 1 71 ? 1.756 4.725 4.366 1.00 97.06 71 HIS A C 1
ATOM 608 O O . HIS A 1 71 ? 1.596 4.848 3.156 1.00 97.06 71 HIS A O 1
ATOM 614 N N . THR A 1 72 ? 1.041 3.858 5.091 1.00 96.88 72 THR A N 1
ATOM 615 C CA . THR A 1 72 ? -0.097 3.112 4.531 1.00 96.88 72 THR A CA 1
ATOM 616 C C . THR A 1 72 ? -1.222 4.068 4.151 1.00 96.88 72 THR A C 1
ATOM 618 O O . THR A 1 72 ? -1.703 4.013 3.024 1.00 96.88 72 THR A O 1
ATOM 621 N N . GLU A 1 73 ? -1.597 4.973 5.056 1.00 97.38 73 GLU A N 1
ATOM 622 C CA . GLU A 1 73 ? -2.633 5.975 4.787 1.00 97.38 73 GLU A CA 1
ATOM 623 C C . GLU A 1 73 ? -2.199 6.960 3.688 1.00 97.38 73 GLU A C 1
ATOM 625 O O . GLU A 1 73 ? -2.987 7.239 2.787 1.00 97.38 73 GLU A O 1
ATOM 630 N N . GLU A 1 74 ? -0.934 7.407 3.685 1.00 97.69 74 GLU A N 1
ATOM 631 C CA . GLU A 1 74 ? -0.398 8.244 2.595 1.00 97.69 74 GLU A CA 1
ATOM 632 C C . GLU A 1 74 ? -0.482 7.545 1.229 1.00 97.69 74 GLU A C 1
ATOM 634 O O . GLU A 1 74 ? -0.866 8.171 0.244 1.00 97.69 74 GLU A O 1
ATOM 639 N N . LEU A 1 75 ? -0.156 6.249 1.159 1.00 97.25 75 L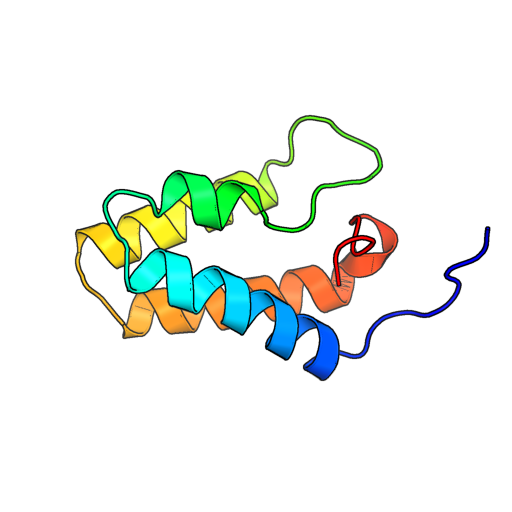EU A N 1
ATOM 640 C CA . LEU A 1 75 ? -0.233 5.481 -0.085 1.00 97.25 75 LEU A CA 1
ATOM 641 C C . LEU A 1 75 ? -1.680 5.334 -0.576 1.00 97.25 75 LEU A C 1
ATOM 643 O O . LEU A 1 75 ? -1.935 5.428 -1.774 1.00 97.25 75 LEU A O 1
ATOM 647 N N . ILE A 1 76 ? -2.627 5.097 0.337 1.00 96.69 76 ILE A N 1
ATOM 648 C CA . ILE A 1 76 ? -4.055 4.985 0.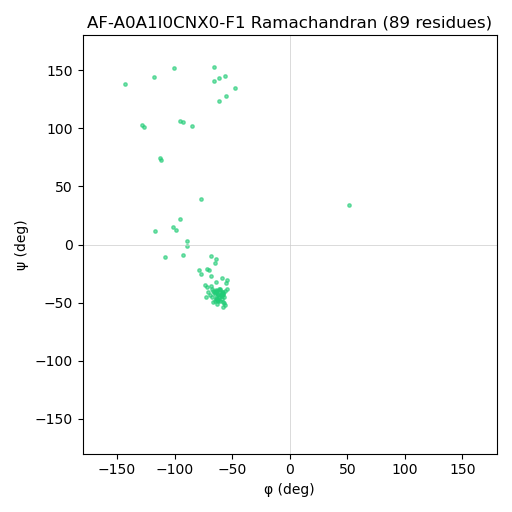006 1.00 96.69 76 ILE A CA 1
ATOM 649 C C . ILE A 1 76 ? -4.576 6.308 -0.559 1.00 96.69 76 ILE A C 1
ATOM 651 O O . ILE A 1 76 ? -5.246 6.304 -1.590 1.00 96.69 76 ILE A O 1
ATOM 655 N N . GLU A 1 77 ? -4.258 7.430 0.090 1.00 97.50 77 GLU A N 1
ATOM 656 C CA . GLU A 1 77 ? -4.643 8.762 -0.387 1.00 97.50 77 GLU A CA 1
ATOM 657 C C . GLU A 1 77 ? -4.038 9.055 -1.760 1.00 97.50 77 GLU A C 1
ATOM 659 O O . GLU A 1 77 ? -4.726 9.506 -2.677 1.00 97.50 77 GLU A O 1
ATOM 664 N N . TYR A 1 78 ? -2.751 8.745 -1.914 1.00 96.25 78 TYR A N 1
ATOM 665 C CA . TYR A 1 78 ? -2.040 8.934 -3.165 1.00 96.25 78 TYR A CA 1
ATOM 666 C C . TYR A 1 78 ? -2.707 8.151 -4.301 1.00 96.25 78 TYR A C 1
ATOM 668 O O . TYR A 1 78 ? -3.026 8.732 -5.338 1.00 96.25 78 TYR A O 1
ATOM 676 N N . TYR A 1 79 ? -3.001 6.866 -4.094 1.00 95.38 79 TYR A N 1
ATOM 677 C CA . TYR A 1 79 ? -3.705 6.066 -5.090 1.00 95.38 79 TYR A CA 1
ATOM 678 C C . TYR A 1 79 ? -5.106 6.578 -5.383 1.00 95.38 79 TYR A C 1
ATOM 680 O O . TYR A 1 79 ? -5.477 6.646 -6.547 1.00 95.38 79 TYR A O 1
ATOM 688 N N . TYR A 1 80 ? -5.871 6.973 -4.368 1.00 95.00 80 TYR A N 1
ATOM 689 C CA . TYR A 1 80 ? -7.225 7.484 -4.564 1.00 95.00 80 TYR A CA 1
ATOM 690 C C . TYR A 1 80 ? -7.260 8.713 -5.485 1.00 95.00 80 TYR A C 1
ATOM 692 O O . TYR A 1 80 ? -8.108 8.788 -6.373 1.00 95.00 80 TYR A O 1
ATOM 700 N N . HIS A 1 81 ? -6.301 9.631 -5.337 1.00 94.56 81 HIS A N 1
ATOM 701 C CA . HIS A 1 81 ? -6.211 10.832 -6.172 1.00 94.56 81 HIS A CA 1
ATOM 702 C C . HIS A 1 81 ? -5.599 10.608 -7.559 1.00 94.56 81 HIS A C 1
ATOM 704 O O . HIS A 1 81 ? -5.843 11.411 -8.456 1.00 94.56 81 HIS A O 1
ATOM 710 N N . HIS A 1 82 ? -4.814 9.546 -7.748 1.00 92.50 82 HIS A N 1
ATOM 711 C CA . HIS A 1 82 ? -4.081 9.301 -8.996 1.00 92.50 82 HIS A CA 1
ATOM 712 C C . HIS A 1 82 ? -4.513 8.014 -9.704 1.00 92.50 82 HIS A C 1
ATOM 714 O O . HIS A 1 82 ? -3.845 7.588 -10.640 1.00 92.50 82 HIS A O 1
ATOM 720 N N . GLN A 1 83 ? -5.615 7.388 -9.281 1.00 90.75 83 GLN A N 1
ATOM 721 C CA . GLN A 1 83 ? -5.992 6.028 -9.681 1.00 90.75 83 GLN A CA 1
ATOM 722 C C . GLN A 1 83 ? -6.079 5.802 -11.192 1.00 90.75 83 GLN A C 1
ATOM 724 O O . GLN A 1 83 ? -5.739 4.722 -11.660 1.00 90.75 83 GLN A O 1
ATOM 729 N N . ASN A 1 84 ? -6.429 6.833 -11.960 1.00 89.25 84 ASN A N 1
ATOM 730 C CA . ASN A 1 84 ? -6.523 6.767 -13.421 1.00 89.25 84 ASN A CA 1
ATOM 731 C C . ASN A 1 84 ? -5.161 6.511 -14.103 1.00 89.25 84 ASN A C 1
ATOM 733 O O . ASN A 1 84 ? -5.108 6.099 -15.261 1.00 89.25 84 ASN A O 1
ATOM 737 N N . HIS A 1 85 ? -4.054 6.705 -13.382 1.00 89.31 85 HIS A N 1
ATOM 738 C CA . HIS A 1 85 ? -2.701 6.403 -13.845 1.00 89.31 85 HIS A CA 1
ATOM 739 C C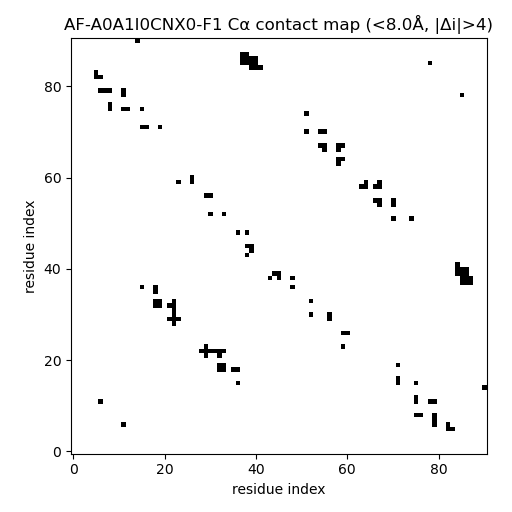 . HIS A 1 85 ? -2.221 4.998 -13.465 1.00 89.31 85 HIS A C 1
ATOM 741 O O . HIS A 1 85 ? -1.171 4.588 -13.951 1.00 89.31 85 HIS A O 1
ATOM 747 N N . TYR A 1 86 ? -2.954 4.259 -12.628 1.00 89.69 86 TYR A N 1
ATOM 748 C CA . TYR A 1 86 ? -2.490 3.000 -12.045 1.00 89.69 86 TYR A CA 1
ATOM 749 C C . TYR A 1 86 ? -3.340 1.802 -12.453 1.00 89.69 86 TYR A C 1
ATOM 751 O O . TYR A 1 86 ? -4.564 1.878 -12.567 1.00 89.69 86 TYR A O 1
ATOM 759 N N . ASP A 1 87 ? -2.676 0.661 -12.622 1.00 84.69 87 ASP A N 1
ATOM 760 C CA . ASP A 1 87 ? -3.329 -0.593 -12.937 1.00 84.69 87 ASP A CA 1
ATOM 761 C C . ASP A 1 87 ? -3.822 -1.310 -11.672 1.00 84.69 87 ASP A C 1
ATOM 763 O O . ASP A 1 87 ? -3.072 -1.996 -10.967 1.00 84.69 87 ASP A O 1
ATOM 767 N N . PHE A 1 88 ? -5.127 -1.210 -11.433 1.00 82.56 88 PHE A N 1
ATOM 768 C CA . PHE A 1 88 ? -5.846 -1.987 -10.425 1.00 82.56 88 PHE A CA 1
ATOM 769 C C . PHE A 1 88 ? -6.509 -3.259 -10.998 1.00 82.56 88 PHE A C 1
ATOM 771 O O . PHE A 1 88 ? -7.498 -3.748 -10.463 1.00 82.56 88 PHE A O 1
ATOM 778 N N . ASN A 1 89 ? -6.054 -3.797 -12.140 1.00 68.00 89 ASN A N 1
ATOM 779 C CA . ASN A 1 89 ? -6.608 -5.009 -12.793 1.00 68.00 89 ASN A CA 1
ATOM 780 C C . ASN A 1 89 ? -6.442 -6.276 -11.940 1.00 68.00 89 ASN A C 1
ATOM 782 O O . ASN A 1 89 ? -7.068 -7.286 -12.236 1.00 68.00 89 ASN A O 1
ATOM 786 N N . ASN A 1 90 ? -5.629 -6.216 -10.882 1.00 58.09 90 ASN A N 1
ATOM 787 C CA . ASN A 1 90 ? -5.423 -7.305 -9.928 1.00 58.09 90 ASN A CA 1
ATOM 788 C C . ASN A 1 90 ? -6.197 -7.129 -8.601 1.00 58.09 90 ASN A C 1
ATOM 790 O O . ASN A 1 90 ? -5.851 -7.801 -7.627 1.00 58.09 90 ASN A O 1
ATOM 794 N N . ILE A 1 91 ? -7.190 -6.226 -8.550 1.00 59.69 91 ILE A N 1
ATOM 795 C CA . ILE A 1 91 ? -8.172 -6.138 -7.450 1.00 59.69 91 ILE A CA 1
ATOM 796 C C . ILE A 1 91 ? -9.331 -7.098 -7.701 1.00 59.69 91 ILE A C 1
ATOM 798 O O . ILE A 1 91 ? -9.880 -7.062 -8.826 1.00 59.69 91 ILE A O 1
#

Secondary structure (DSSP, 8-state):
-----PPPHHHHHHHHHHHHHHHHH-TTSHHHHHTTSPEESS-S--HHHHHHHHHHHHHHHTT-HHHHHHHHHHHHHHHHHHGGGEE-TT-

pLDDT: mean 88.16, std 11.45, range [41.84, 97.69]

Nearest PDB structures (foldseek):
  5xfs-assembly1_A  TM=2.860E-01  e=4.848E+00  Mycobacterium tuberculosis H37Rv
  4w4k-assembly2_C  TM=2.684E-01  e=8.905E+00  Mycobacterium tuberculosis str. Erdman = ATCC 35801

Foldseek 3Di:
DDPPDQDDLVRLLVVLCVLLVVLLVCVVCVVVSLVPPWDFPPDPDDPVSVVLSVQSNVCSVVVPPPSSVVSSVVVSVVCSVVVVGTDPVVD

Sequence (91 aa):
MERDKELTKEEIKQYIYGLLKDAWKNSYNASSCLNKLPKRNDEDYDREIVWFVMKFKRAIRVKSKIIYAFHTEELIEYYYHHQNHYDFNNI

Radius of gyration: 12.91 Å; Cα contacts (8 Å, |Δi|>4): 74; chains: 1; bounding box: 29×22×36 Å

Mean predicted aligned error: 4.71 Å

Organism: NCBI:txid69824